Protein AF-A0A5D3BZ15-F1 (afdb_monomer)

Mean predicted aligned error: 17.59 Å

pLDDT: mean 76.55, std 18.18, range [32.59, 96.75]

Solvent-accessible surface area (backbone atoms only — not comparable to full-atom values): 10541 Å² total; per-residue (Å²): 142,89,78,65,61,67,63,53,51,53,52,51,51,52,50,51,50,51,51,73,71,39,92,81,52,90,68,77,79,80,77,72,95,71,92,81,89,76,94,68,96,69,86,85,71,69,71,44,78,48,75,56,96,93,43,80,44,80,36,51,74,88,50,56,64,61,55,48,51,53,53,51,55,53,54,52,54,52,52,53,54,49,50,54,52,52,51,52,52,49,54,51,53,51,51,54,52,53,51,51,52,50,55,50,51,53,53,54,51,54,51,52,51,52,50,64,62,45,52,59,54,55,50,52,49,53,51,50,53,52,50,52,52,52,50,54,52,49,52,51,50,52,52,52,50,52,52,51,53,51,52,52,51,52,53,54,49,51,55,51,52,55,54,54,69,72,52,73,79,81,75,78,76,82,129

Sequence (175 aa):
MYGKQPLTEALMKYQEIIAKTSPYNEGVEKTSFDGLMPEQGREERPLKMVVINEVAIQLLEDKSGDLLAIIFGETLKREEEQKDQEERERLDKEKVEKERANKESKKREEIKEKEREERPKQEKEMKKRRKGRKETRWRRRRKKGRRKKMRKRRKKKMRREERKSKCPRRHKKKL

Nearest PDB structures (foldseek):
  8rdj-assembly1_H  TM=2.308E-01  e=1.755E+00  Sinapis alba

Foldseek 3Di:
DPPLPPLVVVLVVVLVVCCVPDPPNPPPPDDDDDDDDDDDDDDCQDWDWDADSNDTHTDGPVCVVVSVVSVVVVVVVVVVVVVVVVVVVVVVVVVVVVVVVVVVVVVVVVVVVVCVVVVVVVVVVVVVVVVVVVVVVVVVVVVVVVVVVVVVVVVVVVVVVVVVVVDDPPPPPDD

Secondary structure (DSSP, 8-state):
---SHHHHHHHHHHHHHHHHH-TT-TT-S---S-----------PPEEEEEETTEEEEEEGGGHHHHHHHHHHHHHHHHHHHHHHHHHHHHHHHHHHHHHHHHHHHHHHHHHHHHHHHHHHHHHHHHHHHHHHHHHHHHHHHHHHHHHHHHHHHHHHHHHHHHHHTS--------

Structure (mmCIF, N/CA/C/O backbone):
data_AF-A0A5D3BZ15-F1
#
_entry.id   AF-A0A5D3BZ15-F1
#
loop_
_atom_site.group_PDB
_atom_site.id
_atom_site.type_symbol
_atom_site.label_atom_id
_atom_site.label_alt_id
_atom_site.label_comp_id
_atom_site.label_asym_id
_atom_site.label_entity_id
_atom_site.label_seq_id
_atom_site.pdbx_PDB_ins_code
_atom_site.Cartn_x
_atom_site.Cartn_y
_atom_site.Cartn_z
_atom_site.occupancy
_atom_site.B_iso_or_equiv
_atom_site.auth_seq_id
_atom_site.auth_comp_id
_atom_site.auth_asym_id
_atom_site.auth_atom_id
_atom_site.pdbx_PDB_model_num
ATOM 1 N N . MET A 1 1 ? -30.139 -8.959 29.517 1.00 39.44 1 MET A N 1
ATOM 2 C CA . MET A 1 1 ? -31.400 -8.566 30.184 1.00 39.44 1 MET A CA 1
ATOM 3 C C . MET A 1 1 ? -31.285 -8.809 31.695 1.00 39.44 1 MET A C 1
ATOM 5 O O . MET A 1 1 ? -31.892 -9.736 32.203 1.00 39.44 1 MET A O 1
ATOM 9 N N . TYR A 1 2 ? -30.500 -8.000 32.415 1.00 48.31 2 TYR A N 1
ATOM 10 C CA . TYR A 1 2 ? -30.244 -8.161 33.860 1.00 48.31 2 TYR A CA 1
ATOM 11 C C . TYR A 1 2 ? -30.615 -6.878 34.599 1.00 48.31 2 TYR A C 1
ATOM 13 O O . TYR A 1 2 ? -29.760 -6.063 34.913 1.00 48.31 2 TYR A O 1
ATOM 21 N N . GLY A 1 3 ? -31.912 -6.619 34.751 1.00 47.31 3 GLY A N 1
ATOM 22 C CA . GLY A 1 3 ? -32.346 -5.281 35.158 1.00 47.31 3 GLY A CA 1
ATOM 23 C C . GLY A 1 3 ? -33.603 -5.177 35.995 1.00 47.31 3 GLY A C 1
ATOM 24 O O . GLY A 1 3 ? -33.897 -4.084 36.462 1.00 47.31 3 GLY A O 1
ATOM 25 N N . LYS A 1 4 ? -34.357 -6.265 36.147 1.00 54.75 4 LYS A N 1
ATOM 26 C CA . LYS A 1 4 ? -35.573 -6.278 36.965 1.00 54.75 4 LYS A CA 1
ATOM 27 C C . LYS A 1 4 ? -35.357 -6.960 38.319 1.00 54.75 4 LYS A C 1
ATOM 29 O O . LYS A 1 4 ? -36.020 -6.577 39.270 1.00 54.75 4 LYS A O 1
ATOM 34 N N . GLN A 1 5 ? -34.412 -7.902 38.406 1.00 60.72 5 GLN A N 1
ATOM 35 C CA . GLN A 1 5 ? -34.164 -8.749 39.582 1.00 60.72 5 GLN A CA 1
ATOM 36 C C . GLN A 1 5 ? -33.586 -8.040 40.823 1.00 60.72 5 GLN A C 1
ATOM 38 O O . GLN A 1 5 ? -34.120 -8.284 41.897 1.00 60.72 5 GLN A O 1
ATOM 43 N N . PRO A 1 6 ? -32.574 -7.150 40.740 1.00 69.25 6 PRO A N 1
ATOM 44 C CA . PRO A 1 6 ? -31.975 -6.593 41.959 1.00 69.25 6 PRO A CA 1
ATOM 45 C C . PRO A 1 6 ? -32.959 -5.707 42.737 1.00 69.25 6 PRO A C 1
ATOM 47 O O . PRO A 1 6 ? -33.173 -5.944 43.923 1.00 69.25 6 PRO A O 1
ATOM 50 N N . LEU A 1 7 ? -33.680 -4.814 42.044 1.00 72.88 7 LEU A N 1
ATOM 51 C CA . LEU A 1 7 ? -34.687 -3.960 42.681 1.00 72.88 7 LEU A CA 1
ATOM 52 C C . LEU A 1 7 ? -35.847 -4.764 43.258 1.00 72.88 7 LEU A C 1
ATOM 54 O O . LEU A 1 7 ? -36.313 -4.470 44.352 1.00 72.88 7 LEU A O 1
ATOM 58 N N . THR A 1 8 ? -36.322 -5.788 42.546 1.00 74.94 8 THR A N 1
ATOM 59 C CA . THR A 1 8 ? -37.406 -6.635 43.069 1.00 74.94 8 THR A CA 1
ATOM 60 C C . THR A 1 8 ? -36.959 -7.440 44.287 1.00 74.94 8 THR A C 1
ATOM 62 O O . THR A 1 8 ? -37.721 -7.539 45.245 1.00 74.94 8 THR A O 1
ATOM 65 N N . GLU A 1 9 ? -35.723 -7.941 44.320 1.00 77.94 9 GLU A N 1
ATOM 66 C CA . GLU A 1 9 ? -35.155 -8.595 45.504 1.00 77.94 9 GLU A CA 1
ATOM 67 C C . GLU A 1 9 ? -34.964 -7.626 46.680 1.00 77.94 9 GLU A C 1
ATOM 69 O O . GLU A 1 9 ? -35.267 -7.980 47.821 1.00 77.94 9 GLU A O 1
ATOM 74 N N . ALA A 1 10 ? -34.490 -6.403 46.427 1.00 75.12 10 ALA A N 1
ATOM 75 C CA . ALA A 1 10 ? -34.330 -5.370 47.448 1.00 75.12 10 ALA A CA 1
ATOM 76 C C . ALA A 1 10 ? -35.681 -4.938 48.038 1.00 75.12 10 ALA A C 1
ATOM 78 O O . ALA A 1 10 ? -35.819 -4.840 49.259 1.00 75.12 10 ALA A O 1
ATOM 79 N N . LEU A 1 11 ? -36.695 -4.751 47.187 1.00 77.50 11 LEU A N 1
ATOM 80 C CA . LEU A 1 11 ? -38.058 -4.418 47.602 1.00 77.50 11 LEU A CA 1
ATOM 81 C C . LEU A 1 11 ? -38.707 -5.560 48.400 1.00 77.50 11 LEU A C 1
ATOM 83 O O . LEU A 1 11 ? -39.307 -5.298 49.442 1.00 77.50 11 LEU A O 1
ATOM 87 N N . MET A 1 12 ? -38.532 -6.821 47.985 1.00 76.19 12 MET A N 1
ATOM 88 C CA . MET A 1 12 ? -39.030 -7.978 48.743 1.00 76.19 12 MET A CA 1
ATOM 89 C C . MET A 1 12 ? -38.349 -8.120 50.111 1.00 76.19 12 MET A C 1
ATOM 91 O O . MET A 1 12 ? -39.032 -8.326 51.113 1.00 76.19 12 MET A O 1
ATOM 95 N N . LYS A 1 13 ? -37.024 -7.942 50.197 1.00 80.69 13 LYS A N 1
ATOM 96 C CA . LYS A 1 13 ? -36.298 -7.953 51.482 1.00 80.69 13 LYS A CA 1
ATOM 97 C C . LYS A 1 13 ? -36.748 -6.826 52.403 1.00 80.69 13 LYS A C 1
ATOM 99 O O . LYS A 1 13 ? -36.901 -7.038 53.603 1.00 80.69 13 LYS A O 1
ATOM 104 N N . TYR A 1 14 ? -36.975 -5.634 51.857 1.00 76.38 14 TYR A N 1
ATOM 105 C CA . TYR A 1 14 ? -37.483 -4.505 52.631 1.00 76.38 14 TYR A CA 1
ATOM 106 C C . TYR A 1 14 ? -38.874 -4.805 53.206 1.00 76.38 14 TYR A C 1
ATOM 108 O O . TYR A 1 14 ? -39.121 -4.565 54.389 1.00 76.38 14 TYR A O 1
ATOM 116 N N . GLN A 1 15 ? -39.748 -5.422 52.409 1.00 72.00 15 GLN A N 1
ATOM 117 C CA . GLN A 1 15 ? -41.061 -5.878 52.860 1.00 72.00 15 GLN A CA 1
ATOM 118 C C . GLN A 1 15 ? -40.957 -6.957 53.950 1.00 72.00 15 GLN A C 1
ATOM 120 O O . GLN A 1 15 ? -41.669 -6.881 54.947 1.00 72.00 15 GLN A O 1
ATOM 125 N N . GLU A 1 16 ? -40.031 -7.908 53.823 1.00 74.75 16 GLU A N 1
ATOM 126 C CA . GLU A 1 16 ? -39.777 -8.943 54.833 1.00 74.75 16 GLU A CA 1
ATOM 127 C C . GLU A 1 16 ? -39.258 -8.353 56.160 1.00 74.75 16 GLU A C 1
ATOM 129 O O . GLU A 1 16 ? -39.657 -8.783 57.243 1.00 74.75 16 GLU A O 1
ATOM 134 N N . ILE A 1 17 ? -38.406 -7.325 56.101 1.00 73.88 17 ILE A N 1
ATOM 135 C CA . ILE A 1 17 ? -37.895 -6.616 57.284 1.00 73.88 17 ILE A CA 1
ATOM 136 C C . ILE A 1 17 ? -39.013 -5.829 57.968 1.00 73.88 17 ILE A C 1
ATOM 138 O O . ILE A 1 17 ? -39.139 -5.888 59.193 1.00 73.88 17 ILE A O 1
ATOM 142 N N . ILE A 1 18 ? -39.850 -5.120 57.204 1.00 70.00 18 ILE A N 1
ATOM 143 C CA . ILE A 1 18 ? -41.040 -4.454 57.749 1.00 70.00 18 ILE A CA 1
ATOM 144 C C . ILE A 1 18 ? -41.973 -5.485 58.380 1.00 70.00 18 ILE A C 1
ATOM 146 O O . ILE A 1 18 ? -42.475 -5.251 59.478 1.00 70.00 18 ILE A O 1
ATOM 150 N N . ALA A 1 19 ? -42.163 -6.636 57.733 1.00 67.56 19 ALA A N 1
ATOM 151 C CA . ALA A 1 19 ? -43.027 -7.683 58.248 1.00 67.56 19 ALA A CA 1
ATOM 152 C C . ALA A 1 19 ? -42.536 -8.218 59.602 1.00 67.56 19 ALA A C 1
ATOM 154 O O . ALA A 1 19 ? -43.345 -8.348 60.516 1.00 67.56 19 ALA A O 1
ATOM 155 N N . LYS A 1 20 ? -41.220 -8.431 59.750 1.00 68.94 20 LYS A N 1
ATOM 156 C CA . LYS A 1 20 ? -40.570 -8.927 60.980 1.00 68.94 20 LYS A CA 1
ATOM 157 C C . LYS A 1 20 ? -40.465 -7.897 62.106 1.00 68.94 20 LYS A C 1
ATOM 159 O O . LYS A 1 20 ? -40.400 -8.273 63.268 1.00 68.94 20 LYS A O 1
ATOM 164 N N . THR A 1 21 ? -40.394 -6.609 61.774 1.00 61.69 21 THR A N 1
ATOM 165 C CA . THR A 1 21 ? -40.249 -5.519 62.760 1.00 61.69 21 THR A CA 1
ATOM 166 C C . THR A 1 21 ? -41.577 -4.873 63.147 1.00 61.69 21 THR A C 1
ATOM 168 O O . THR A 1 21 ? -41.611 -4.041 64.052 1.00 61.69 21 THR A O 1
ATOM 171 N N . SER A 1 22 ? -42.674 -5.246 62.482 1.00 55.03 22 SER A N 1
ATOM 172 C CA . SER A 1 22 ? -44.014 -4.769 62.807 1.00 55.03 22 SER A CA 1
ATOM 173 C C . SER A 1 22 ? -44.635 -5.614 63.928 1.00 55.03 22 SER A C 1
ATOM 175 O O . SER A 1 22 ? -44.877 -6.803 63.717 1.00 55.03 22 SER A O 1
ATOM 177 N N . PRO A 1 23 ? -44.998 -5.020 65.080 1.00 51.91 23 PRO A N 1
ATOM 178 C CA . PRO A 1 23 ? -45.727 -5.720 66.143 1.00 51.91 23 PRO A CA 1
ATOM 179 C C . PRO A 1 23 ? -47.168 -6.106 65.749 1.00 51.91 23 PRO A C 1
ATOM 181 O O . PRO A 1 23 ? -47.878 -6.721 66.535 1.00 51.91 23 PRO A O 1
ATOM 184 N N . TYR A 1 24 ? -47.620 -5.758 64.538 1.00 51.66 24 TYR A N 1
ATOM 185 C CA . TYR A 1 24 ? -48.971 -6.041 64.044 1.00 51.66 24 TYR A CA 1
ATOM 186 C C . TYR A 1 24 ? -49.084 -7.331 63.213 1.00 51.66 24 TYR A C 1
ATOM 188 O O . TYR A 1 24 ? -50.199 -7.716 62.868 1.00 51.66 24 TYR A O 1
ATOM 196 N N . ASN A 1 25 ? -47.969 -8.005 62.897 1.00 47.06 25 ASN A N 1
ATOM 197 C CA . ASN A 1 25 ? -47.950 -9.160 61.985 1.00 47.06 25 ASN A CA 1
ATOM 198 C C . ASN A 1 25 ? -47.919 -10.536 62.660 1.00 47.06 25 ASN A C 1
ATOM 200 O O . ASN A 1 25 ? -47.862 -11.545 61.963 1.00 47.06 25 ASN A O 1
ATOM 204 N N . GLU A 1 26 ? -48.045 -10.620 63.984 1.00 41.09 26 GLU A N 1
ATOM 205 C CA . GLU A 1 26 ? -48.150 -11.900 64.707 1.00 41.09 26 GLU A CA 1
ATOM 206 C C . GLU A 1 26 ? -49.512 -12.615 64.504 1.00 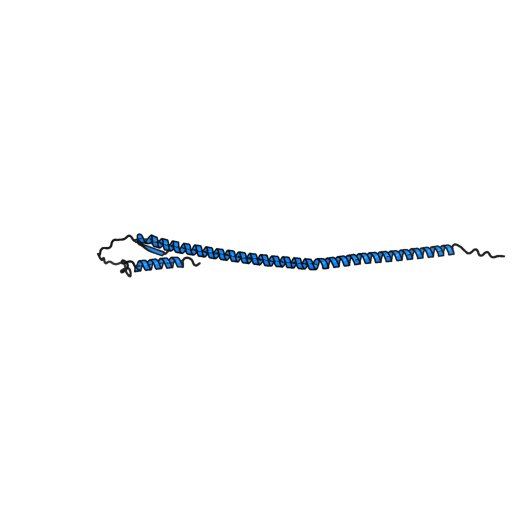41.09 26 GLU A C 1
ATOM 208 O O . GLU A 1 26 ? -49.913 -13.459 65.297 1.00 41.09 26 GLU A O 1
ATOM 213 N N . GLY A 1 27 ? -50.253 -12.286 63.438 1.00 41.00 27 GLY A N 1
ATOM 214 C CA . GLY A 1 27 ? -51.5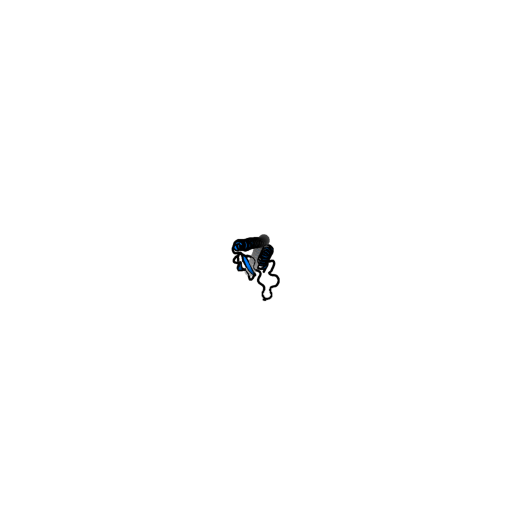79 -12.847 63.161 1.00 41.00 27 GLY A CA 1
ATOM 215 C C . GLY A 1 27 ? -52.001 -12.883 61.690 1.00 41.00 27 GLY A C 1
ATOM 216 O O . GLY A 1 27 ? -53.178 -13.096 61.423 1.00 41.00 27 GLY A O 1
ATOM 217 N N . VAL A 1 28 ? -51.090 -12.680 60.728 1.00 43.66 28 VAL A N 1
ATOM 218 C CA . VAL A 1 28 ? -51.419 -12.740 59.282 1.00 43.66 28 VAL A CA 1
ATOM 219 C C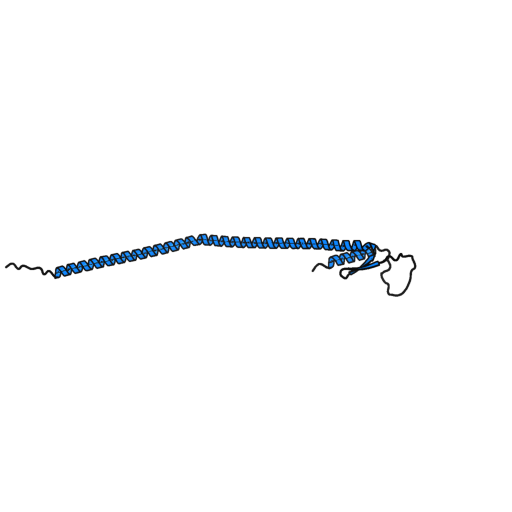 . VAL A 1 28 ? -50.806 -13.977 58.615 1.00 43.66 28 VAL A C 1
ATOM 221 O O . VAL A 1 28 ? -50.452 -13.976 57.443 1.00 43.66 28 VAL A O 1
ATOM 224 N N . GLU A 1 29 ? -50.712 -15.083 59.349 1.00 42.97 29 GLU A N 1
ATOM 225 C CA . GLU A 1 29 ? -50.701 -16.407 58.733 1.00 42.97 29 GLU A CA 1
ATOM 226 C C . GLU A 1 29 ? -52.020 -17.099 59.077 1.00 42.97 29 GLU A C 1
ATOM 228 O O . GLU A 1 29 ? -52.216 -17.576 60.190 1.00 42.97 29 GLU A O 1
ATOM 233 N N . LYS A 1 30 ? -52.899 -17.177 58.067 1.00 45.94 30 LYS A N 1
ATOM 234 C CA . LYS A 1 30 ? -54.216 -17.843 58.043 1.00 45.94 30 LYS A CA 1
ATOM 235 C C . LYS A 1 30 ? -55.375 -17.036 58.632 1.00 45.94 30 LYS A C 1
ATOM 237 O O . LYS A 1 30 ? -55.823 -17.278 59.744 1.00 45.94 30 LYS A O 1
ATOM 242 N N . THR A 1 31 ? -55.999 -16.218 57.793 1.00 38.16 31 THR A N 1
ATOM 243 C CA . THR A 1 31 ? -57.438 -15.964 57.923 1.00 38.16 31 THR A CA 1
ATOM 244 C C . THR A 1 31 ? -58.126 -16.283 56.601 1.00 38.16 31 THR A C 1
ATOM 246 O O . THR A 1 31 ? -58.267 -15.467 55.695 1.00 38.16 31 THR A O 1
ATOM 249 N N . SER A 1 32 ? -58.552 -17.544 56.486 1.00 37.97 32 SER A N 1
ATOM 250 C CA . SER A 1 32 ? -59.827 -17.856 55.850 1.00 37.97 32 SER A CA 1
ATOM 251 C C . SER A 1 32 ? -60.897 -16.979 56.492 1.00 37.97 32 SER A C 1
ATOM 253 O O . SER A 1 32 ? -60.944 -16.836 57.711 1.00 37.97 32 SER A O 1
ATOM 255 N N . PHE A 1 33 ? -61.702 -16.375 55.636 1.00 41.69 33 PHE A N 1
ATOM 256 C CA . PHE A 1 33 ? -62.835 -15.522 55.936 1.00 41.69 33 PHE A CA 1
ATOM 257 C C . PHE A 1 33 ? -63.843 -16.252 56.843 1.00 41.69 33 PHE A C 1
ATOM 259 O O . PHE A 1 33 ? -64.721 -16.928 56.326 1.00 41.69 33 PHE A O 1
ATOM 266 N N . ASP A 1 34 ? -63.702 -16.170 58.168 1.00 32.59 34 ASP A N 1
ATOM 267 C CA . ASP A 1 34 ? -64.836 -16.230 59.095 1.00 32.59 34 ASP A CA 1
ATOM 268 C C . ASP A 1 34 ? -64.447 -15.742 60.499 1.00 32.59 34 ASP A C 1
ATOM 270 O O . ASP A 1 34 ? -63.295 -15.849 60.918 1.00 32.59 34 ASP A O 1
ATOM 274 N N . GLY A 1 35 ? -65.409 -15.125 61.177 1.00 42.41 35 GLY A N 1
ATOM 275 C CA . GLY A 1 35 ? -65.202 -14.146 62.240 1.00 42.41 35 GLY A CA 1
ATOM 276 C C . GLY A 1 35 ? -64.490 -14.604 63.517 1.00 42.41 35 GLY A C 1
ATOM 277 O O . GLY A 1 35 ? -64.638 -15.730 63.978 1.00 42.41 35 GLY A O 1
ATOM 278 N N . LEU A 1 36 ? -63.794 -13.645 64.138 1.00 35.19 36 LEU A N 1
ATOM 279 C CA . LEU A 1 36 ? -63.688 -13.451 65.590 1.00 35.19 36 LEU A CA 1
ATOM 280 C C . LEU A 1 36 ? -62.934 -12.138 65.852 1.00 35.19 36 LEU A C 1
ATOM 282 O O . LEU A 1 36 ? -61.766 -11.988 65.505 1.00 35.19 36 LEU A O 1
ATOM 286 N N . MET A 1 37 ? -63.635 -11.171 66.441 1.00 42.50 37 MET A N 1
ATOM 287 C CA . MET A 1 37 ? -63.056 -9.940 66.986 1.00 42.50 37 MET A CA 1
ATOM 288 C C . MET A 1 37 ? -62.174 -10.251 68.200 1.00 42.50 37 MET A C 1
ATOM 290 O O . MET A 1 37 ? -62.624 -10.980 69.087 1.00 42.50 37 MET A O 1
ATOM 294 N N . PRO A 1 38 ? -61.011 -9.592 68.333 1.00 39.25 38 PRO A N 1
ATOM 295 C CA . PRO A 1 38 ? -60.494 -9.233 69.640 1.00 39.25 38 PRO A CA 1
ATOM 296 C C . PRO A 1 38 ? -60.419 -7.705 69.769 1.00 39.25 38 PRO A C 1
ATOM 298 O O . PRO A 1 38 ? -59.637 -7.035 69.094 1.00 39.25 38 PRO A O 1
ATOM 301 N N . GLU A 1 39 ? -61.230 -7.160 70.676 1.00 46.31 39 GLU A N 1
ATOM 302 C CA . GLU A 1 39 ? -60.976 -5.863 71.304 1.00 46.31 39 GLU A CA 1
ATOM 303 C C . GLU A 1 39 ? -59.625 -5.913 72.030 1.00 46.31 39 GLU A C 1
ATOM 305 O O . GLU A 1 39 ? -59.462 -6.666 72.988 1.00 46.31 39 GLU A O 1
ATOM 310 N N . GLN A 1 40 ? -58.670 -5.090 71.600 1.00 35.69 40 GLN A N 1
ATOM 311 C CA . GLN A 1 40 ? -57.614 -4.511 72.437 1.00 35.69 40 GLN A CA 1
ATOM 312 C C . GLN A 1 40 ? -56.974 -3.368 71.645 1.00 35.69 40 GLN A C 1
ATOM 314 O O . GLN A 1 40 ? -56.617 -3.545 70.483 1.00 35.69 40 GLN A O 1
ATOM 319 N N . GLY A 1 41 ? -56.912 -2.184 72.260 1.00 42.00 41 GLY A N 1
ATOM 320 C CA . GLY A 1 41 ? -56.698 -0.894 71.601 1.00 42.00 41 GLY A CA 1
ATOM 321 C C . GLY A 1 41 ? -55.561 -0.877 70.579 1.00 42.00 41 GLY A C 1
ATOM 322 O O . GLY A 1 41 ? -54.400 -1.105 70.911 1.00 42.00 41 GLY A O 1
ATOM 323 N N . ARG A 1 42 ? -55.906 -0.576 69.328 1.00 41.09 42 ARG A N 1
ATOM 324 C CA . ARG A 1 42 ? -54.962 -0.369 68.231 1.00 41.09 42 ARG A CA 1
ATOM 325 C C . ARG A 1 42 ? -55.296 0.976 67.611 1.00 41.09 42 ARG A C 1
ATOM 327 O O . ARG A 1 42 ? -56.382 1.150 67.070 1.00 41.09 42 ARG A O 1
ATOM 334 N N . GLU A 1 43 ? -54.384 1.936 67.726 1.00 43.47 43 GLU A N 1
ATOM 335 C CA . GLU A 1 43 ? -54.388 3.093 66.834 1.00 43.47 43 GLU A CA 1
ATOM 336 C C . GLU A 1 43 ? -54.340 2.547 65.400 1.00 43.47 43 GLU A C 1
ATOM 338 O O . GLU A 1 43 ? -53.334 1.955 65.000 1.00 43.47 43 GLU A O 1
ATOM 343 N N . GLU A 1 44 ? -55.429 2.687 64.640 1.00 50.41 44 GLU A N 1
ATOM 344 C CA . GLU A 1 44 ? -55.456 2.390 63.207 1.00 50.41 44 GLU A CA 1
ATOM 345 C C . GLU A 1 44 ? -54.523 3.372 62.494 1.00 50.41 44 GLU A C 1
ATOM 347 O O . GLU A 1 44 ? -54.924 4.439 62.032 1.00 50.41 44 GLU A O 1
ATOM 352 N N . ARG A 1 45 ? -53.230 3.048 62.446 1.00 59.09 45 ARG A N 1
ATOM 353 C CA . ARG A 1 45 ? -52.284 3.806 61.632 1.00 59.09 45 ARG A CA 1
ATOM 354 C C . ARG A 1 45 ? -52.587 3.518 60.162 1.00 59.09 45 ARG A C 1
ATOM 356 O O . ARG A 1 45 ? -52.648 2.343 59.788 1.00 59.09 45 ARG A O 1
ATOM 363 N N . PRO A 1 46 ? -52.761 4.547 59.318 1.00 61.88 46 PRO A N 1
ATOM 364 C CA . PRO A 1 46 ? -53.089 4.344 57.917 1.00 61.88 46 PRO A CA 1
ATOM 365 C C . PRO A 1 46 ? -51.935 3.624 57.207 1.00 61.88 46 PRO A C 1
ATOM 367 O O . PRO A 1 46 ? -50.805 4.112 57.137 1.00 61.88 46 PRO A O 1
ATOM 370 N N . LEU A 1 47 ? -52.227 2.434 56.683 1.00 67.69 47 LEU A N 1
ATOM 371 C CA . LEU A 1 47 ? -51.336 1.701 55.790 1.00 67.69 47 LEU A CA 1
ATOM 372 C C . LEU A 1 47 ? -51.619 2.132 54.353 1.00 67.69 47 LEU A C 1
ATOM 374 O O . LEU A 1 47 ? -52.759 2.103 53.890 1.00 67.69 47 LEU A O 1
ATOM 378 N N . LYS A 1 48 ? -50.567 2.494 53.624 1.00 69.94 48 LYS A N 1
ATOM 379 C CA . LYS A 1 48 ? -50.632 2.852 52.212 1.00 69.94 48 LYS A CA 1
ATOM 380 C C . LYS A 1 48 ? -50.051 1.727 51.371 1.00 69.94 48 LYS A C 1
ATOM 382 O O . LYS A 1 48 ? -48.934 1.268 51.599 1.00 69.94 48 LYS A O 1
ATOM 387 N N . MET A 1 49 ? -50.812 1.294 50.373 1.00 71.56 49 MET A N 1
ATOM 388 C CA . MET A 1 49 ? -50.353 0.320 49.390 1.00 71.56 49 MET A CA 1
ATOM 389 C C . MET A 1 49 ? -49.715 1.055 48.211 1.00 71.56 49 MET A C 1
ATOM 391 O O . MET A 1 49 ? -50.331 1.945 47.625 1.00 71.56 49 MET A O 1
ATOM 395 N N . VAL A 1 50 ? -48.482 0.696 47.866 1.00 72.69 50 VAL A N 1
ATOM 396 C CA . VAL A 1 50 ? -47.735 1.265 46.740 1.00 72.69 50 VAL A CA 1
ATOM 397 C C . VAL A 1 50 ? -47.292 0.124 45.835 1.00 72.69 50 VAL A C 1
ATOM 399 O O . VAL A 1 50 ? -46.743 -0.866 46.309 1.00 72.69 50 VAL A O 1
ATOM 402 N N . VAL A 1 51 ? -47.534 0.252 44.530 1.00 71.12 51 VAL A N 1
ATOM 403 C CA . VAL A 1 51 ? -47.113 -0.743 43.537 1.00 71.12 51 VAL A CA 1
ATOM 404 C C . VAL A 1 51 ? -45.915 -0.201 42.766 1.00 71.12 51 VAL A C 1
ATOM 406 O O . VAL A 1 51 ? -46.021 0.833 42.110 1.00 71.12 51 VAL A O 1
ATOM 409 N N . ILE A 1 52 ? -44.777 -0.894 42.840 1.00 73.12 52 ILE A N 1
ATOM 410 C CA . ILE A 1 52 ? -43.535 -0.540 42.136 1.00 73.12 52 ILE A CA 1
ATOM 411 C C . ILE A 1 52 ? -43.050 -1.770 41.381 1.00 73.12 52 ILE A C 1
ATOM 413 O O . ILE A 1 52 ? -42.827 -2.815 41.984 1.00 73.12 52 ILE A O 1
ATOM 417 N N . ASN A 1 53 ? -42.875 -1.645 40.060 1.00 67.50 53 ASN A N 1
ATOM 418 C CA . ASN A 1 53 ? -42.429 -2.736 39.184 1.00 67.50 53 ASN A CA 1
ATOM 419 C C . ASN A 1 53 ? -43.179 -4.058 39.433 1.00 67.50 53 ASN A C 1
ATOM 421 O O . ASN A 1 53 ? -42.554 -5.098 39.610 1.00 67.50 53 ASN A O 1
ATOM 425 N N . GLU A 1 54 ? -44.515 -3.992 39.452 1.00 70.19 54 GLU A N 1
ATOM 426 C CA . GLU A 1 54 ? -45.424 -5.140 39.642 1.00 70.19 54 GLU A CA 1
ATOM 427 C C . GLU A 1 54 ? -45.416 -5.750 41.061 1.00 70.19 54 GLU A C 1
ATOM 429 O O . GLU A 1 54 ? -46.186 -6.668 41.332 1.00 70.19 54 GLU A O 1
ATOM 434 N N . VAL A 1 55 ? -44.630 -5.206 41.999 1.00 69.50 55 VAL A N 1
ATOM 435 C CA . VAL A 1 55 ? -44.634 -5.611 43.414 1.00 69.50 55 VAL A CA 1
ATOM 436 C C . VAL A 1 55 ? -45.520 -4.664 44.220 1.00 69.50 55 VAL A C 1
ATOM 438 O O . VAL A 1 55 ? -45.292 -3.453 44.232 1.00 69.50 55 VAL A O 1
ATOM 441 N N . ALA A 1 56 ? -46.529 -5.215 44.899 1.00 70.88 56 ALA A N 1
ATOM 442 C CA . ALA A 1 56 ? -47.399 -4.479 45.812 1.00 70.88 56 ALA A CA 1
ATOM 443 C C . ALA A 1 56 ? -46.815 -4.485 47.232 1.00 70.88 56 ALA A C 1
ATOM 445 O O . ALA A 1 56 ? -46.685 -5.535 47.864 1.00 70.88 56 ALA A O 1
ATOM 446 N N . ILE A 1 57 ? -46.484 -3.300 47.739 1.00 73.19 57 ILE A N 1
ATOM 447 C CA . ILE A 1 57 ? -45.841 -3.107 49.038 1.00 73.19 57 ILE A CA 1
ATOM 448 C C . ILE A 1 57 ? -46.796 -2.322 49.930 1.00 73.19 57 ILE A C 1
ATOM 450 O O . ILE A 1 57 ? -47.279 -1.254 49.553 1.00 73.19 57 ILE A O 1
ATOM 454 N N . GLN A 1 58 ? -47.076 -2.851 51.118 1.00 69.88 58 GLN A N 1
ATOM 455 C CA . GLN A 1 58 ? -47.817 -2.135 52.154 1.00 69.88 58 GLN A CA 1
ATOM 456 C C . GLN A 1 58 ? -46.834 -1.434 53.085 1.00 69.88 58 GLN A C 1
ATOM 458 O O . GLN A 1 58 ? -45.933 -2.065 53.637 1.00 69.88 58 GLN A O 1
ATOM 463 N N . LEU A 1 59 ? -47.005 -0.124 53.243 1.00 70.31 59 LEU A N 1
ATOM 464 C CA . LEU A 1 59 ? -46.119 0.728 54.024 1.00 70.31 59 LEU A CA 1
ATOM 465 C C . LEU A 1 59 ? -46.926 1.579 54.994 1.00 70.31 59 LEU A C 1
ATOM 467 O O . LEU A 1 59 ? -48.031 2.019 54.689 1.00 70.31 59 LEU A O 1
ATOM 471 N N . LEU A 1 60 ? -46.332 1.852 56.149 1.00 68.75 60 LEU A N 1
ATOM 472 C CA . LEU A 1 60 ? -46.766 2.951 57.003 1.00 68.75 60 LEU A CA 1
ATOM 473 C C . LEU A 1 60 ? -46.389 4.272 56.324 1.00 68.75 60 LEU A C 1
ATOM 475 O O . LEU A 1 60 ? -45.351 4.346 55.661 1.00 68.75 60 LEU A O 1
ATOM 479 N N . GLU A 1 61 ? -47.218 5.300 56.494 1.00 67.44 61 GLU A N 1
ATOM 480 C CA . GLU A 1 61 ? -47.035 6.613 55.857 1.00 67.44 61 GLU A CA 1
ATOM 481 C C . GLU A 1 61 ? -45.642 7.215 56.142 1.00 67.44 61 GLU A C 1
ATOM 483 O O . GLU A 1 61 ? -45.012 7.787 55.255 1.00 67.44 61 GLU A O 1
ATOM 488 N N . ASP A 1 62 ? -45.089 6.931 57.322 1.00 69.25 62 ASP A N 1
ATOM 489 C CA . ASP A 1 62 ? -43.769 7.387 57.773 1.00 69.25 62 ASP A CA 1
ATOM 490 C C . ASP A 1 62 ? -42.580 6.685 57.073 1.00 69.25 62 ASP A C 1
ATOM 492 O O . ASP A 1 62 ? -41.446 7.154 57.159 1.00 69.25 62 ASP A O 1
ATOM 496 N N . LYS A 1 63 ? -42.804 5.555 56.379 1.00 69.69 63 LYS A N 1
ATOM 497 C CA . LYS A 1 63 ? -41.749 4.714 55.767 1.00 69.69 63 LYS A CA 1
ATOM 498 C C . LYS A 1 63 ? -41.616 4.858 54.249 1.00 69.69 63 LYS A C 1
ATOM 500 O O . LYS A 1 63 ? -40.785 4.196 53.629 1.00 69.69 63 LYS A O 1
ATOM 505 N N . SER A 1 64 ? -42.389 5.741 53.614 1.00 69.88 64 SER A N 1
ATOM 506 C CA . SER A 1 64 ? -42.273 5.973 52.166 1.00 69.88 64 SER A CA 1
ATOM 507 C C . SER A 1 64 ? -40.939 6.613 51.756 1.00 69.88 64 SER A C 1
ATOM 509 O O . SER A 1 64 ? -40.486 6.408 50.630 1.00 69.88 64 SER A O 1
ATOM 511 N N . GLY A 1 65 ? -40.298 7.370 52.655 1.00 73.06 65 GLY A N 1
ATOM 512 C CA . GLY A 1 65 ? -38.989 7.989 52.410 1.00 73.06 65 GLY A CA 1
ATOM 513 C C . GLY A 1 65 ? -37.863 6.964 52.231 1.00 73.06 65 GLY A C 1
ATOM 514 O O . GLY A 1 65 ? -37.068 7.077 51.298 1.00 73.06 65 GLY A O 1
ATOM 515 N N . ASP A 1 66 ? -37.852 5.917 53.056 1.00 76.50 66 ASP A N 1
ATOM 516 C CA . ASP A 1 66 ? -36.875 4.822 52.980 1.00 76.50 66 ASP A CA 1
ATOM 517 C C . ASP A 1 66 ? -36.971 4.064 51.648 1.00 76.50 66 ASP A C 1
ATOM 519 O O . ASP A 1 66 ? -35.964 3.695 51.044 1.00 76.50 66 ASP A O 1
ATOM 523 N N . LEU A 1 67 ? -38.196 3.869 51.154 1.00 75.44 67 LEU A N 1
ATOM 524 C CA . LEU A 1 67 ? -38.455 3.198 49.884 1.00 75.44 67 LEU A CA 1
ATOM 525 C C . LEU A 1 67 ? -37.889 3.988 48.694 1.00 75.44 67 LEU A C 1
ATOM 527 O O . LEU A 1 67 ? -37.302 3.410 47.778 1.00 75.44 67 LEU A O 1
ATOM 531 N N . LEU A 1 68 ? -38.029 5.317 48.722 1.00 77.19 68 LEU A N 1
ATOM 532 C CA . LEU A 1 68 ? -37.443 6.192 47.709 1.00 77.19 68 LEU A CA 1
ATOM 533 C C . LEU A 1 68 ? -35.914 6.117 47.747 1.00 77.19 68 LEU A C 1
ATOM 535 O O . LEU A 1 68 ? -35.295 6.030 46.690 1.00 77.19 68 LEU A O 1
ATOM 539 N N . ALA A 1 69 ? -35.302 6.076 48.933 1.00 78.62 69 ALA A N 1
ATOM 540 C CA . ALA A 1 69 ? -33.851 5.949 49.069 1.00 78.62 69 ALA A CA 1
ATOM 541 C C . ALA A 1 69 ? -33.308 4.648 48.446 1.00 78.62 69 ALA A C 1
ATOM 543 O O . ALA A 1 69 ? -32.260 4.673 47.797 1.00 78.62 69 ALA A O 1
ATOM 544 N N . ILE A 1 70 ? -34.035 3.531 48.574 1.00 77.56 70 ILE A N 1
ATOM 545 C CA . ILE A 1 70 ? -33.679 2.247 47.944 1.00 77.56 70 ILE A CA 1
ATOM 546 C C . ILE A 1 70 ? -33.734 2.356 46.415 1.00 77.56 70 ILE A C 1
ATOM 548 O O . ILE A 1 70 ? -32.783 1.968 45.735 1.00 77.56 70 ILE A O 1
ATOM 552 N N . ILE A 1 71 ? -34.813 2.930 45.875 1.00 76.62 71 ILE A N 1
ATOM 553 C CA . ILE A 1 71 ? -34.982 3.108 44.426 1.00 76.62 71 ILE A CA 1
ATOM 554 C C . ILE A 1 71 ? -33.885 4.021 43.868 1.00 76.62 71 ILE A C 1
ATOM 556 O O . ILE A 1 71 ? -33.211 3.658 42.903 1.00 76.62 71 ILE A O 1
ATOM 560 N N . PHE A 1 72 ? -33.659 5.179 44.493 1.00 75.94 72 PHE A N 1
ATOM 561 C CA . PHE A 1 72 ? -32.626 6.118 44.059 1.00 75.94 72 PHE A CA 1
ATOM 562 C C . PHE A 1 72 ? -31.231 5.495 44.137 1.00 75.94 72 PHE A C 1
ATOM 564 O O . PHE A 1 72 ? -30.491 5.551 43.156 1.00 75.94 72 PHE A O 1
ATOM 571 N N . GLY A 1 73 ? -30.890 4.835 45.247 1.00 77.88 73 GLY A N 1
ATOM 572 C CA . GLY A 1 73 ? -29.587 4.199 45.432 1.00 77.88 73 GLY A CA 1
ATOM 573 C C . GLY A 1 73 ? -29.275 3.114 44.397 1.00 77.88 73 GLY A C 1
ATOM 574 O O . GLY A 1 73 ? -28.135 3.010 43.947 1.00 77.88 73 GLY A O 1
ATOM 575 N N . GLU A 1 74 ? -30.267 2.327 43.976 1.00 71.75 74 GLU A N 1
ATOM 576 C CA . GLU A 1 74 ? -30.071 1.345 42.905 1.00 71.75 74 GLU A CA 1
ATOM 577 C C . GLU A 1 74 ? -29.985 1.968 41.511 1.00 71.75 74 GLU A C 1
ATOM 579 O O . GLU A 1 74 ? -29.154 1.547 40.704 1.00 71.75 74 GLU A O 1
ATOM 584 N N . THR A 1 75 ? -30.816 2.972 41.212 1.00 72.31 75 THR A N 1
ATOM 585 C CA . THR A 1 75 ? -30.762 3.645 39.903 1.00 72.31 75 THR A CA 1
ATOM 586 C C . THR A 1 75 ? -29.415 4.324 39.660 1.00 72.31 75 THR A C 1
ATOM 588 O O . THR A 1 75 ? -28.891 4.244 38.551 1.00 72.31 75 THR A O 1
ATOM 591 N N . LEU A 1 76 ? -28.815 4.900 40.706 1.00 77.50 76 LEU A N 1
ATOM 592 C CA . LEU A 1 76 ? -27.537 5.609 40.629 1.00 77.50 76 LEU A CA 1
ATOM 593 C C . LEU A 1 76 ? -26.367 4.661 40.329 1.00 77.50 76 LEU A C 1
ATOM 595 O O . LEU A 1 76 ? -25.583 4.921 39.419 1.00 77.50 76 LEU A O 1
ATOM 599 N N . LYS A 1 77 ? -26.301 3.513 41.018 1.00 76.31 77 LYS A N 1
ATOM 600 C CA . LYS A 1 77 ? -25.277 2.478 40.767 1.00 76.31 77 LYS A CA 1
ATOM 601 C C . LYS A 1 77 ? -25.329 1.956 39.335 1.00 76.31 77 LYS A C 1
ATOM 603 O O . LYS A 1 77 ? -24.305 1.720 38.705 1.00 76.31 77 LYS A O 1
ATOM 608 N N . ARG A 1 78 ? -26.541 1.794 38.808 1.00 71.88 78 ARG A N 1
ATOM 609 C CA . ARG A 1 78 ? -26.754 1.274 37.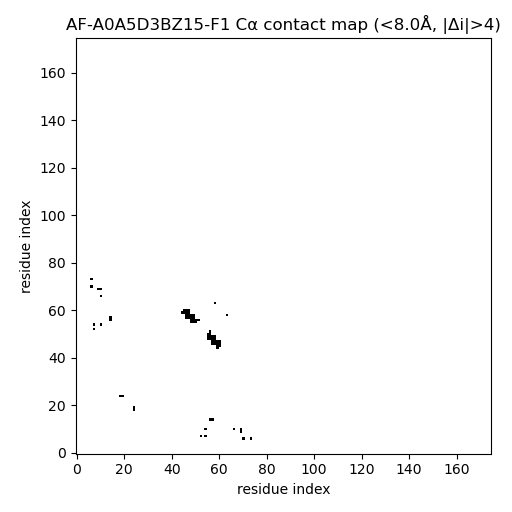460 1.00 71.88 78 ARG A CA 1
ATOM 610 C C . ARG A 1 78 ? -26.349 2.267 36.372 1.00 71.88 78 ARG A C 1
ATOM 612 O O . ARG A 1 78 ? -25.885 1.848 35.315 1.00 71.88 78 ARG A O 1
ATOM 619 N N . GLU A 1 79 ? -26.530 3.561 36.620 1.00 73.12 79 GLU A N 1
ATOM 620 C CA . GLU A 1 79 ? -26.075 4.614 35.711 1.00 73.12 79 GLU A CA 1
ATOM 621 C C . GLU A 1 79 ? -24.541 4.681 35.659 1.00 73.12 79 GLU A C 1
ATOM 623 O O . GLU A 1 79 ? -23.963 4.841 34.584 1.00 73.12 79 GLU A O 1
ATOM 628 N N . GLU A 1 80 ? -23.878 4.504 36.801 1.00 77.69 80 GLU A N 1
ATOM 629 C CA . GLU A 1 80 ? -22.416 4.471 36.901 1.00 77.69 80 GLU A CA 1
ATOM 630 C C . GLU A 1 80 ? -21.825 3.248 36.175 1.00 77.69 80 GLU A C 1
ATOM 632 O O . GLU A 1 80 ? -20.952 3.400 35.323 1.00 77.69 80 GLU A O 1
ATOM 637 N N . GLU A 1 81 ? -22.392 2.052 36.379 1.00 76.94 81 GLU A N 1
ATOM 638 C CA . GLU A 1 81 ? -21.985 0.837 35.652 1.00 76.94 81 GLU A CA 1
ATOM 639 C C . GLU A 1 81 ? -22.186 0.945 34.131 1.00 76.94 81 GLU A C 1
ATOM 641 O O . GLU A 1 81 ? -21.380 0.427 33.351 1.00 76.94 81 GLU A O 1
ATOM 646 N N . GLN A 1 82 ? -23.254 1.616 33.687 1.00 76.50 82 GLN A N 1
ATOM 647 C CA . GLN A 1 82 ? -23.484 1.863 32.262 1.00 76.50 82 GLN A CA 1
ATOM 648 C C . GLN A 1 82 ? -22.441 2.810 31.669 1.00 76.50 82 GLN A C 1
ATOM 650 O O . GLN A 1 82 ? -21.948 2.547 30.570 1.00 76.50 82 GLN A O 1
ATOM 655 N N . LYS A 1 83 ? -22.081 3.879 32.388 1.00 79.25 83 LYS A N 1
ATOM 656 C CA . LYS A 1 83 ? -21.034 4.816 31.955 1.00 79.25 83 LYS A CA 1
ATOM 657 C C . LYS A 1 83 ? -19.676 4.122 31.856 1.00 79.25 83 LYS A C 1
ATOM 659 O O . LYS A 1 83 ? -19.002 4.274 30.840 1.00 79.25 83 LYS A O 1
ATOM 664 N N . ASP A 1 84 ? -19.334 3.285 32.832 1.00 78.50 84 ASP A N 1
ATOM 665 C CA . ASP A 1 84 ? -18.096 2.498 32.825 1.00 78.50 84 ASP A CA 1
ATOM 666 C C . ASP A 1 84 ? -18.032 1.510 31.650 1.00 78.50 84 ASP A C 1
ATOM 668 O O . ASP A 1 84 ? -16.983 1.338 31.021 1.00 78.50 84 ASP A O 1
ATOM 672 N N . GLN A 1 85 ? -19.146 0.845 31.324 1.00 78.75 85 GLN A N 1
ATOM 673 C CA . GLN A 1 85 ? -19.216 -0.024 30.145 1.00 78.75 85 GLN A CA 1
ATOM 674 C C . GLN A 1 85 ? -19.049 0.763 28.846 1.00 78.75 85 GLN A C 1
ATOM 676 O O . GLN A 1 85 ? -18.304 0.333 27.961 1.00 78.75 85 GLN A O 1
ATOM 681 N N . GLU A 1 86 ? -19.704 1.916 28.731 1.00 82.12 86 GLU A N 1
ATOM 682 C CA . GLU A 1 86 ? -19.607 2.756 27.541 1.00 82.12 86 GLU A CA 1
ATOM 683 C C . GLU A 1 86 ? -18.184 3.302 27.346 1.00 82.12 86 GLU A C 1
ATOM 685 O O . GLU A 1 86 ? -17.670 3.318 26.223 1.00 82.12 86 GLU A O 1
ATOM 690 N N . GLU A 1 87 ? -17.504 3.694 28.425 1.00 83.62 87 GLU A N 1
ATOM 691 C CA . GLU A 1 87 ? -16.117 4.157 28.373 1.00 83.62 87 GLU A CA 1
ATOM 692 C C . GLU A 1 87 ? -15.160 3.038 27.938 1.00 83.62 87 GLU A C 1
ATOM 694 O O . GLU A 1 87 ? -14.313 3.247 27.062 1.00 83.62 87 GLU A O 1
ATOM 699 N N . ARG A 1 88 ? -15.343 1.816 28.454 1.00 83.44 88 ARG A N 1
ATOM 700 C CA . ARG A 1 88 ? -14.570 0.640 28.017 1.00 83.44 88 ARG A CA 1
ATOM 701 C C . ARG A 1 88 ? -14.777 0.336 26.537 1.00 83.44 88 ARG A C 1
ATOM 703 O O . ARG A 1 88 ? -13.799 0.120 25.822 1.00 83.44 88 ARG A O 1
ATOM 710 N N . GLU A 1 89 ? -16.016 0.383 26.047 1.00 84.75 89 GLU A N 1
ATOM 711 C CA . GLU A 1 89 ? -16.290 0.192 24.620 1.00 84.75 89 GLU A CA 1
ATOM 712 C C . GLU A 1 89 ? -15.633 1.263 23.745 1.00 84.75 89 GLU A C 1
ATOM 714 O O . GLU A 1 89 ? -15.138 0.955 22.657 1.00 84.75 89 GLU A O 1
ATOM 719 N N . ARG A 1 90 ? -15.637 2.526 24.185 1.00 88.19 90 ARG A N 1
ATOM 720 C CA . ARG A 1 90 ? -14.978 3.621 23.459 1.00 88.19 90 ARG A CA 1
ATOM 721 C C . ARG A 1 90 ? -13.470 3.397 23.382 1.00 88.19 90 ARG A C 1
ATOM 723 O O . ARG A 1 90 ? -12.905 3.511 22.294 1.00 88.19 90 ARG A O 1
ATOM 730 N N . LEU A 1 91 ? -12.841 3.009 24.490 1.00 86.00 91 LEU A N 1
ATOM 731 C CA . LEU A 1 91 ? -11.409 2.701 24.539 1.00 86.00 91 LEU A CA 1
ATOM 732 C C . LEU A 1 91 ? -11.040 1.513 23.641 1.00 86.00 91 LEU A C 1
ATOM 734 O O . LEU A 1 91 ? -10.011 1.547 22.961 1.00 86.00 91 LEU A O 1
ATOM 738 N N . ASP A 1 92 ? -11.871 0.474 23.594 1.00 85.12 92 ASP A N 1
ATOM 739 C CA . ASP A 1 92 ? -11.625 -0.680 22.730 1.00 85.12 92 ASP A CA 1
ATOM 740 C C . ASP A 1 92 ? -11.809 -0.338 21.246 1.00 85.12 92 ASP A C 1
ATOM 742 O O . ASP A 1 92 ? -10.970 -0.718 20.422 1.00 85.12 92 ASP A O 1
ATOM 746 N N . LYS A 1 93 ? -12.830 0.455 20.891 1.00 89.12 93 LYS A N 1
ATOM 747 C CA . LYS A 1 93 ? -12.999 0.984 19.524 1.00 89.12 93 LYS A CA 1
ATOM 748 C C . LYS A 1 93 ? -11.782 1.812 19.103 1.00 89.12 93 LYS A C 1
ATOM 750 O O . LYS A 1 93 ? -11.243 1.593 18.017 1.00 89.12 93 LYS A O 1
ATOM 755 N N . GLU A 1 94 ? -11.285 2.683 19.979 1.00 89.38 94 GLU A N 1
ATOM 756 C CA . GLU A 1 94 ? -10.107 3.512 19.712 1.00 89.38 94 GLU A CA 1
ATOM 757 C C . GLU A 1 94 ? -8.832 2.671 19.514 1.00 89.38 94 GLU A C 1
ATOM 759 O O . GLU A 1 94 ? -8.047 2.921 18.594 1.00 89.38 94 GLU A O 1
ATOM 764 N N . LYS A 1 95 ? -8.620 1.632 20.335 1.00 90.50 95 LYS A N 1
ATOM 765 C CA . LYS A 1 95 ? -7.487 0.704 20.171 1.00 90.50 95 LYS A CA 1
ATOM 766 C C . LYS A 1 95 ? -7.540 -0.017 18.827 1.00 90.50 95 LYS A C 1
ATOM 768 O O . LYS A 1 95 ? -6.518 -0.104 18.144 1.00 90.50 95 LYS A O 1
ATOM 773 N N . VAL A 1 96 ? -8.719 -0.493 18.428 1.00 90.50 96 VAL A N 1
ATOM 774 C CA . VAL A 1 96 ? -8.917 -1.169 17.139 1.00 90.50 96 VAL A CA 1
ATOM 775 C C . VAL A 1 96 ? -8.643 -0.217 15.972 1.00 90.50 96 VAL A C 1
ATOM 777 O O . VAL A 1 96 ? -7.984 -0.607 15.005 1.00 90.50 96 VAL A O 1
ATOM 780 N N . GLU A 1 97 ? -9.091 1.036 16.047 1.00 89.69 97 GLU A N 1
ATOM 781 C CA . GLU A 1 97 ? -8.798 2.045 15.022 1.00 89.69 97 GLU A CA 1
ATOM 782 C C . GLU A 1 97 ? -7.304 2.364 14.928 1.00 89.69 97 GLU A C 1
ATOM 784 O O . GLU A 1 97 ? -6.741 2.350 13.829 1.00 89.69 97 GLU A O 1
ATOM 789 N N . LYS A 1 98 ? -6.629 2.559 16.067 1.00 90.12 98 LYS A N 1
ATOM 790 C CA . LYS A 1 98 ? -5.172 2.764 16.122 1.00 90.12 98 LYS A CA 1
ATOM 791 C C . LYS A 1 98 ? -4.407 1.588 15.515 1.00 90.12 98 LYS A C 1
ATOM 793 O O . LYS A 1 98 ? -3.451 1.791 14.764 1.00 90.12 98 LYS A O 1
ATOM 798 N N . GLU A 1 99 ? -4.833 0.356 15.786 1.00 89.25 99 GLU A N 1
ATOM 799 C CA . GLU A 1 99 ? -4.203 -0.837 15.220 1.00 89.25 99 GLU A CA 1
ATOM 800 C C . GLU A 1 99 ? -4.405 -0.927 13.698 1.00 89.25 99 GLU A C 1
ATOM 802 O O . GLU A 1 99 ? -3.463 -1.236 12.960 1.00 89.25 99 GLU A O 1
ATOM 807 N N . ARG A 1 100 ? -5.609 -0.608 13.204 1.00 89.69 100 ARG A N 1
ATOM 808 C CA . ARG A 1 100 ? -5.906 -0.552 11.762 1.00 89.69 100 ARG A CA 1
ATOM 809 C C . ARG A 1 100 ? -5.070 0.511 11.058 1.00 89.69 100 ARG A C 1
ATOM 811 O O . ARG A 1 100 ? -4.451 0.200 10.040 1.00 89.69 100 ARG A O 1
ATOM 818 N N . ALA A 1 101 ? -4.988 1.714 11.624 1.00 91.06 101 ALA A N 1
ATOM 819 C CA . ALA A 1 101 ? -4.178 2.803 11.085 1.00 91.06 101 ALA A CA 1
ATOM 820 C C . ALA A 1 101 ? -2.689 2.420 11.005 1.00 91.06 101 ALA A C 1
ATOM 822 O O . ALA A 1 101 ? -2.035 2.667 9.993 1.00 91.06 101 ALA A O 1
ATOM 823 N N . ASN A 1 102 ? -2.166 1.741 12.031 1.00 92.38 102 ASN A N 1
ATOM 824 C CA . ASN A 1 102 ? -0.781 1.263 12.058 1.00 92.38 102 ASN A CA 1
ATOM 825 C C . ASN A 1 102 ? -0.525 0.140 11.031 1.00 92.38 102 ASN A C 1
ATOM 827 O O . ASN A 1 102 ? 0.493 0.113 10.341 1.00 92.38 102 ASN A O 1
ATOM 831 N N . LYS A 1 103 ? -1.471 -0.791 10.864 1.00 90.94 103 LYS A N 1
ATOM 832 C CA . LYS A 1 103 ? -1.385 -1.816 9.809 1.00 90.94 103 LYS A CA 1
ATOM 833 C C . LYS A 1 103 ? -1.401 -1.190 8.414 1.00 90.94 103 LYS A C 1
ATOM 835 O O . LYS A 1 103 ? -0.680 -1.652 7.529 1.00 90.94 103 LYS A O 1
ATOM 840 N N . GLU A 1 104 ? -2.206 -0.154 8.201 1.00 91.31 104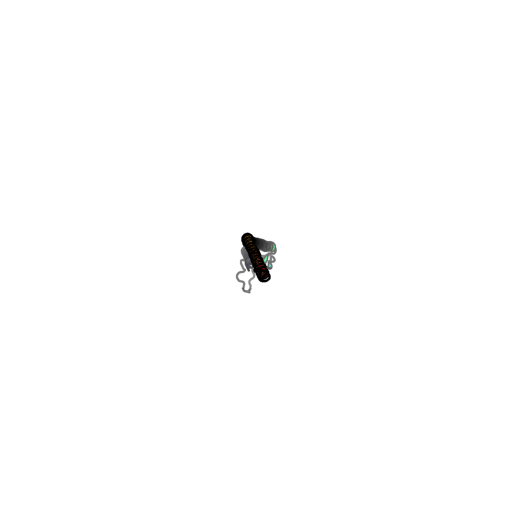 GLU A N 1
ATOM 841 C CA . GLU A 1 104 ? -2.275 0.541 6.918 1.00 91.31 104 GLU A CA 1
ATOM 842 C C . GLU A 1 104 ? -1.003 1.346 6.624 1.00 91.31 104 GLU A C 1
ATOM 844 O O . GLU A 1 104 ? -0.479 1.270 5.509 1.00 91.31 104 GLU A O 1
ATOM 849 N N . SER A 1 105 ? -0.462 2.067 7.610 1.00 90.94 105 SER A N 1
ATOM 850 C CA . SER A 1 105 ? 0.779 2.827 7.441 1.00 90.94 105 SER A CA 1
ATOM 851 C C . SER A 1 105 ? 1.956 1.914 7.092 1.00 90.94 105 SER A C 1
ATOM 853 O O . SER A 1 105 ? 2.655 2.190 6.116 1.00 90.94 105 SER A O 1
ATOM 855 N N . LYS A 1 106 ? 2.102 0.772 7.778 1.00 93.38 106 LYS A N 1
ATOM 856 C CA . LYS A 1 106 ? 3.128 -0.239 7.465 1.00 93.38 106 LYS A CA 1
ATOM 857 C C . LYS A 1 106 ? 3.025 -0.756 6.031 1.00 93.38 106 LYS A C 1
ATOM 859 O O . LYS A 1 106 ? 4.025 -0.796 5.323 1.00 93.38 106 LYS A O 1
ATOM 864 N N . LYS A 1 107 ? 1.815 -1.085 5.562 1.00 94.75 107 LYS A N 1
ATOM 865 C CA . LYS A 1 107 ? 1.598 -1.513 4.165 1.00 94.75 107 LYS A CA 1
ATOM 866 C C . LYS A 1 107 ? 2.000 -0.426 3.169 1.00 94.75 107 LYS A C 1
ATOM 868 O O . LYS A 1 107 ? 2.614 -0.720 2.146 1.00 94.75 107 LYS A O 1
ATOM 873 N N . ARG A 1 108 ? 1.660 0.835 3.454 1.00 90.62 108 ARG A N 1
ATOM 874 C CA . ARG A 1 108 ? 2.033 1.974 2.600 1.00 90.62 108 ARG A CA 1
ATOM 875 C C . ARG A 1 108 ? 3.548 2.180 2.560 1.00 90.62 108 ARG A C 1
ATOM 877 O O . ARG A 1 108 ? 4.073 2.499 1.496 1.00 90.62 108 ARG A O 1
ATOM 884 N N . GLU A 1 109 ? 4.243 2.014 3.681 1.00 92.94 109 GLU A N 1
ATOM 885 C CA . GLU A 1 109 ? 5.708 2.082 3.720 1.00 92.94 109 GLU A CA 1
ATOM 886 C C . GLU A 1 109 ? 6.356 0.942 2.936 1.00 92.94 109 GLU A C 1
ATOM 888 O O . GLU A 1 109 ? 7.213 1.210 2.096 1.00 92.94 109 GLU A O 1
ATOM 893 N N . GLU A 1 110 ? 5.877 -0.290 3.103 1.00 94.06 110 GLU A N 1
ATOM 894 C CA . GLU A 1 110 ? 6.384 -1.451 2.366 1.00 94.06 110 GLU A CA 1
ATOM 895 C C . GLU A 1 110 ? 6.228 -1.274 0.843 1.00 94.06 110 GLU A C 1
ATOM 897 O O . GLU A 1 110 ? 7.141 -1.567 0.069 1.00 94.06 110 GLU A O 1
ATOM 902 N N . ILE A 1 111 ? 5.090 -0.732 0.390 1.00 93.62 111 ILE A N 1
ATOM 903 C CA . ILE A 1 111 ? 4.869 -0.411 -1.030 1.00 93.62 111 ILE A CA 1
ATOM 904 C C . ILE A 1 111 ? 5.866 0.649 -1.512 1.00 93.62 111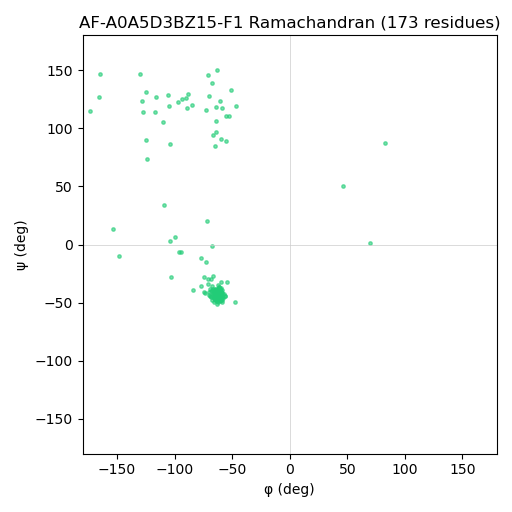 ILE A C 1
ATOM 906 O O . ILE A 1 111 ? 6.468 0.487 -2.575 1.00 93.62 111 ILE A O 1
ATOM 910 N N . LYS A 1 112 ? 6.072 1.723 -0.738 1.00 93.75 112 LYS A N 1
ATOM 911 C CA . LYS A 1 112 ? 7.035 2.780 -1.087 1.00 93.75 112 LYS A CA 1
ATOM 912 C C . LYS A 1 112 ? 8.460 2.243 -1.168 1.00 93.75 112 LYS A C 1
ATOM 914 O O . LYS A 1 112 ? 9.225 2.688 -2.022 1.00 93.75 112 LYS A O 1
ATOM 919 N N . GLU A 1 113 ? 8.830 1.318 -0.291 1.00 93.31 113 GLU A N 1
ATOM 920 C CA . GLU A 1 113 ? 10.153 0.701 -0.289 1.00 93.31 113 GLU A CA 1
ATOM 921 C C . GLU A 1 113 ? 10.364 -0.174 -1.529 1.00 93.31 113 GLU A C 1
ATOM 923 O O . GLU A 1 113 ? 11.339 0.028 -2.259 1.00 93.31 113 GLU A O 1
ATOM 928 N N . LYS A 1 114 ? 9.396 -1.041 -1.855 1.00 94.56 114 LYS A N 1
ATOM 929 C CA . LYS A 1 114 ? 9.411 -1.835 -3.096 1.00 94.56 114 LYS A CA 1
ATOM 930 C C . LYS A 1 114 ? 9.518 -0.943 -4.333 1.00 94.56 114 LYS A C 1
ATOM 932 O O . LYS A 1 114 ? 10.337 -1.196 -5.215 1.00 94.56 114 LYS A O 1
ATOM 937 N N . GLU A 1 115 ? 8.758 0.150 -4.379 1.00 92.88 115 GLU A N 1
ATOM 938 C CA . GLU A 1 115 ? 8.800 1.095 -5.496 1.00 92.88 115 GLU A CA 1
ATOM 939 C C . GLU A 1 115 ? 10.169 1.792 -5.618 1.00 92.88 115 GLU A C 1
ATOM 941 O O . GLU A 1 115 ? 10.700 1.944 -6.725 1.00 92.88 115 GLU A O 1
ATOM 946 N N . ARG A 1 116 ? 10.777 2.188 -4.490 1.00 93.81 116 ARG A N 1
ATOM 947 C CA . ARG A 1 116 ? 12.134 2.762 -4.453 1.00 93.81 116 ARG A CA 1
ATOM 948 C C . ARG A 1 116 ? 13.187 1.781 -4.953 1.00 93.81 116 ARG A C 1
ATOM 950 O O . ARG A 1 116 ? 14.138 2.212 -5.604 1.00 93.81 116 ARG A O 1
ATOM 957 N N . GLU A 1 117 ? 13.022 0.491 -4.686 1.00 92.50 117 GLU A N 1
ATOM 958 C CA . GLU A 1 117 ? 13.951 -0.540 -5.145 1.00 92.50 117 GLU A CA 1
ATOM 959 C C . GLU A 1 117 ? 13.767 -0.885 -6.635 1.00 92.50 117 GLU A C 1
ATOM 961 O O . GLU A 1 117 ? 14.739 -1.141 -7.356 1.00 92.50 117 GLU A O 1
ATOM 966 N N . GLU A 1 118 ? 12.529 -0.867 -7.133 1.00 94.94 118 GLU A N 1
ATOM 967 C CA . GLU A 1 118 ? 12.203 -1.299 -8.493 1.00 94.94 118 GLU A CA 1
ATOM 968 C C . GLU A 1 118 ? 12.422 -0.204 -9.551 1.00 94.94 118 GLU A C 1
ATOM 970 O O . GLU A 1 118 ? 12.983 -0.471 -10.622 1.00 94.94 118 GLU A O 1
ATOM 975 N N . ARG A 1 119 ? 12.084 1.057 -9.239 1.00 93.38 119 ARG A N 1
ATOM 976 C CA . ARG A 1 119 ? 12.303 2.220 -10.123 1.00 93.38 119 ARG A CA 1
ATOM 977 C C . ARG A 1 119 ? 13.716 2.293 -10.729 1.00 93.38 119 ARG A C 1
ATOM 979 O O . ARG A 1 119 ? 13.824 2.432 -11.953 1.00 93.38 119 ARG A O 1
ATOM 986 N N . PRO A 1 120 ? 14.820 2.171 -9.964 1.00 94.69 120 PRO A N 1
ATOM 987 C CA . PRO A 1 120 ? 16.164 2.242 -10.535 1.00 94.69 120 PRO A CA 1
ATOM 988 C C . PRO A 1 120 ? 16.493 1.039 -11.427 1.00 94.69 120 PRO A C 1
ATOM 990 O O . PRO A 1 120 ? 17.270 1.183 -12.378 1.00 94.69 120 PRO A O 1
ATOM 993 N N . LYS A 1 121 ? 15.917 -0.144 -11.162 1.00 94.81 121 LYS A N 1
ATOM 994 C CA . LYS A 1 121 ? 16.090 -1.336 -12.011 1.00 94.81 121 LYS A CA 1
ATOM 995 C C . LYS A 1 121 ? 15.445 -1.094 -13.380 1.00 94.81 121 LYS A C 1
ATOM 997 O O . LYS A 1 121 ? 16.131 -1.215 -14.401 1.00 94.81 121 LYS A O 1
ATOM 1002 N N . GLN A 1 122 ? 14.194 -0.632 -13.394 1.00 93.25 122 GLN A N 1
ATOM 1003 C CA . GLN A 1 122 ? 13.468 -0.285 -14.620 1.00 93.25 122 GLN A CA 1
ATOM 1004 C C . GLN A 1 122 ? 14.163 0.848 -15.399 1.00 93.25 122 GLN A C 1
ATOM 1006 O O . GLN A 1 122 ? 14.344 0.770 -16.620 1.00 93.25 122 GLN A O 1
ATOM 1011 N N . GLU A 1 123 ? 14.647 1.885 -14.709 1.00 95.19 123 GLU A N 1
ATOM 1012 C CA . GLU A 1 123 ? 15.355 2.994 -15.353 1.00 95.19 123 GLU A CA 1
ATOM 1013 C C . GLU A 1 123 ? 16.675 2.537 -16.006 1.00 95.19 123 GLU A C 1
ATOM 1015 O O . GLU A 1 123 ? 16.982 2.900 -17.153 1.00 95.19 123 GLU A O 1
ATOM 1020 N N . LYS A 1 124 ? 17.463 1.704 -15.310 1.00 96.38 124 LYS A N 1
ATOM 1021 C CA . LYS A 1 124 ? 18.701 1.118 -15.853 1.00 96.38 124 LYS A CA 1
ATOM 1022 C C . LYS A 1 124 ? 18.412 0.266 -17.087 1.00 96.38 124 LYS A C 1
ATOM 1024 O O . LYS A 1 124 ? 19.157 0.357 -18.070 1.00 96.38 124 LYS A O 1
ATOM 1029 N N . GLU A 1 125 ? 17.340 -0.519 -17.076 1.00 95.88 125 GLU A N 1
ATOM 1030 C CA . GLU A 1 125 ? 16.929 -1.326 -18.223 1.00 95.88 125 GLU A CA 1
ATOM 1031 C C . GLU A 1 125 ? 16.555 -0.449 -19.428 1.00 95.88 125 GLU A C 1
ATOM 1033 O O . GLU A 1 125 ? 17.092 -0.622 -20.529 1.00 95.88 125 GLU A O 1
ATOM 1038 N N . MET A 1 126 ? 15.731 0.579 -19.217 1.00 95.38 126 MET A N 1
ATOM 1039 C CA . MET A 1 126 ? 15.358 1.545 -20.253 1.00 95.38 126 MET A CA 1
ATOM 1040 C C . MET A 1 126 ? 16.583 2.259 -20.842 1.00 95.38 126 MET A C 1
ATOM 1042 O O . MET A 1 126 ? 16.708 2.398 -22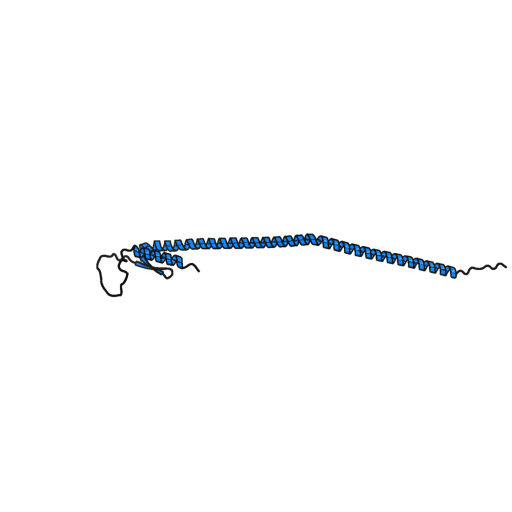.068 1.00 95.38 126 MET A O 1
ATOM 1046 N N . LYS A 1 127 ? 17.549 2.651 -19.999 1.00 95.94 127 LYS A N 1
ATOM 1047 C CA . LYS A 1 127 ? 18.834 3.220 -20.444 1.00 95.94 127 LYS A CA 1
ATOM 1048 C C . LYS A 1 127 ? 19.627 2.226 -21.300 1.00 95.94 127 LYS A C 1
ATOM 1050 O O . LYS A 1 127 ? 20.118 2.618 -22.365 1.00 95.94 127 LYS A O 1
ATOM 1055 N N . LYS A 1 128 ? 19.723 0.950 -20.903 1.00 95.62 128 LYS A N 1
ATOM 1056 C CA . LYS A 1 128 ? 20.381 -0.109 -21.698 1.00 95.62 128 LYS A CA 1
ATOM 1057 C C . LYS A 1 128 ? 19.700 -0.292 -23.060 1.00 95.62 128 LYS A C 1
ATOM 1059 O O . LYS A 1 128 ? 20.381 -0.253 -24.088 1.00 95.62 128 LYS A O 1
ATOM 1064 N N . ARG A 1 129 ? 18.364 -0.369 -23.104 1.00 95.00 129 ARG A N 1
ATOM 1065 C CA . ARG A 1 129 ? 17.590 -0.481 -24.358 1.00 95.00 129 ARG A CA 1
ATOM 1066 C C . ARG A 1 129 ? 17.825 0.719 -25.281 1.00 95.00 129 ARG A C 1
ATOM 1068 O O . ARG A 1 129 ? 18.057 0.542 -26.481 1.00 95.00 129 ARG A O 1
ATOM 1075 N N . ARG A 1 130 ? 17.847 1.950 -24.747 1.00 95.25 130 ARG A N 1
ATOM 1076 C CA . ARG A 1 130 ? 18.168 3.164 -25.529 1.00 95.25 130 ARG A CA 1
ATOM 1077 C C . ARG A 1 130 ? 19.589 3.121 -26.097 1.00 95.25 130 ARG A C 1
ATOM 1079 O O . ARG A 1 130 ? 19.768 3.456 -27.271 1.00 95.25 130 ARG A O 1
ATOM 1086 N N . LYS A 1 131 ? 20.586 2.691 -25.313 1.00 95.88 131 LYS A N 1
ATOM 1087 C CA . LYS A 1 131 ? 21.975 2.526 -25.783 1.00 95.88 131 LYS A CA 1
ATOM 1088 C C . LYS A 1 131 ? 22.060 1.501 -26.921 1.00 95.88 131 LYS A C 1
ATOM 1090 O O . LYS A 1 131 ? 22.576 1.839 -27.986 1.00 95.88 131 LYS A O 1
ATOM 1095 N N . GLY A 1 132 ? 21.443 0.327 -26.767 1.00 96.62 132 GLY A N 1
ATOM 1096 C CA . GLY A 1 132 ? 21.402 -0.703 -27.814 1.00 96.62 132 GLY A CA 1
ATOM 1097 C C . GLY A 1 132 ? 20.732 -0.231 -29.115 1.00 96.62 132 GLY A C 1
ATOM 1098 O O . GLY A 1 132 ? 21.233 -0.479 -30.217 1.00 96.62 132 GLY A O 1
ATOM 1099 N N . ARG A 1 133 ? 19.640 0.544 -29.021 1.00 94.75 133 ARG A N 1
ATOM 1100 C CA . ARG A 1 133 ? 18.992 1.176 -30.192 1.00 94.75 133 ARG A CA 1
ATOM 1101 C C . ARG A 1 133 ? 19.904 2.193 -30.892 1.00 94.75 133 ARG A C 1
ATOM 1103 O O . ARG A 1 133 ? 19.963 2.234 -32.123 1.00 94.75 133 ARG A O 1
ATOM 1110 N N . LYS A 1 134 ? 20.633 3.020 -30.133 1.00 95.69 134 LYS A N 1
ATOM 1111 C CA . LYS A 1 134 ? 21.603 3.975 -30.701 1.00 95.69 134 LYS A CA 1
ATOM 1112 C C . LYS A 1 134 ? 22.743 3.245 -31.412 1.00 95.69 134 LYS A C 1
ATOM 1114 O O . LYS A 1 134 ? 23.085 3.603 -32.542 1.00 95.69 134 LYS A O 1
ATOM 1119 N N . GLU A 1 135 ? 23.276 2.193 -30.801 1.00 95.88 135 GLU A N 1
ATOM 1120 C CA . GLU A 1 135 ? 24.367 1.407 -31.371 1.00 95.88 135 GLU A CA 1
ATOM 1121 C C . GLU A 1 135 ? 23.947 0.697 -32.667 1.00 95.88 135 GLU A C 1
ATOM 1123 O O . GLU A 1 135 ? 24.619 0.810 -33.695 1.00 95.88 135 GLU A O 1
ATOM 1128 N N . THR A 1 136 ? 22.791 0.030 -32.674 1.00 95.62 136 THR A N 1
ATOM 1129 C CA . THR A 1 136 ? 22.247 -0.614 -33.883 1.00 95.62 136 THR A CA 1
ATOM 1130 C C . THR A 1 136 ? 22.005 0.396 -35.007 1.00 95.62 136 THR A C 1
ATOM 1132 O O . THR A 1 136 ? 22.363 0.133 -36.163 1.00 95.62 136 THR A O 1
ATOM 1135 N N . ARG A 1 137 ? 21.483 1.591 -34.694 1.00 96.19 137 ARG A N 1
ATOM 1136 C CA . ARG A 1 137 ? 21.338 2.693 -35.662 1.00 96.19 137 ARG A CA 1
ATOM 1137 C C . ARG A 1 137 ? 22.691 3.127 -36.233 1.00 96.19 137 ARG A C 1
ATOM 1139 O O . ARG A 1 137 ? 22.810 3.294 -37.452 1.00 96.19 137 ARG A O 1
ATOM 1146 N N . TRP A 1 138 ? 23.714 3.268 -35.391 1.00 96.25 138 TRP A N 1
ATOM 1147 C CA . TRP A 1 138 ? 25.070 3.618 -35.819 1.00 96.25 138 TRP A CA 1
ATOM 1148 C C . TRP A 1 138 ? 25.694 2.532 -36.706 1.00 96.25 138 TRP A C 1
ATOM 1150 O O . TRP A 1 138 ? 26.163 2.834 -37.808 1.00 96.25 138 TRP A O 1
ATOM 1160 N N . ARG A 1 139 ? 25.597 1.252 -36.316 1.00 95.62 139 ARG A N 1
ATOM 1161 C CA . ARG A 1 139 ? 26.058 0.106 -37.123 1.00 95.62 139 ARG A CA 1
ATOM 1162 C C . ARG A 1 139 ? 25.397 0.097 -38.507 1.00 95.62 139 ARG A C 1
ATOM 1164 O O . ARG A 1 139 ? 26.087 -0.063 -39.518 1.00 95.62 139 ARG A O 1
ATOM 1171 N N . ARG A 1 140 ? 24.080 0.341 -38.586 1.00 96.50 140 ARG A N 1
ATOM 1172 C CA . ARG A 1 140 ? 23.343 0.462 -39.862 1.00 96.50 140 ARG A CA 1
ATOM 1173 C C . ARG A 1 140 ? 23.867 1.620 -40.718 1.00 96.50 140 ARG A C 1
ATOM 1175 O O . ARG A 1 140 ? 24.109 1.424 -41.911 1.00 96.50 140 ARG A O 1
ATOM 1182 N N . ARG A 1 141 ? 24.093 2.805 -40.133 1.00 96.25 141 ARG A N 1
ATOM 1183 C CA . ARG A 1 141 ? 24.677 3.966 -40.838 1.00 96.25 141 ARG A CA 1
ATOM 1184 C C . ARG A 1 141 ? 26.077 3.656 -41.375 1.00 96.25 141 ARG A C 1
ATOM 1186 O O . ARG A 1 141 ? 26.332 3.890 -42.557 1.00 96.25 141 ARG A O 1
ATOM 1193 N N . ARG A 1 142 ? 26.945 3.043 -40.564 1.00 95.94 142 ARG A N 1
ATOM 1194 C CA . ARG A 1 142 ? 28.307 2.644 -40.962 1.00 95.94 142 ARG A CA 1
ATOM 1195 C C . ARG A 1 142 ? 28.290 1.634 -42.113 1.00 95.94 142 ARG A C 1
ATOM 1197 O O . ARG A 1 142 ? 29.000 1.826 -43.101 1.00 95.94 142 ARG A O 1
ATOM 1204 N N . LYS A 1 143 ? 27.429 0.607 -42.048 1.00 96.12 143 LYS A N 1
ATOM 1205 C CA . LYS A 1 143 ? 27.234 -0.369 -43.142 1.00 96.12 143 LYS A CA 1
ATOM 1206 C C . LYS A 1 143 ? 26.749 0.310 -44.430 1.00 96.12 143 LYS A C 1
ATOM 1208 O O . LYS A 1 143 ? 27.325 0.072 -45.492 1.00 96.12 143 LYS A O 1
ATOM 1213 N N . LYS A 1 144 ? 25.749 1.200 -44.351 1.00 96.50 144 LYS A N 1
ATOM 1214 C CA . LYS A 1 144 ? 25.268 1.986 -45.507 1.00 96.50 144 LYS A CA 1
ATOM 1215 C C . LYS A 1 144 ? 26.385 2.851 -46.107 1.00 96.50 144 LYS A C 1
ATOM 1217 O O . LYS A 1 144 ? 26.544 2.868 -47.327 1.00 96.50 144 LYS A O 1
ATOM 1222 N N . GLY A 1 145 ? 27.189 3.512 -45.272 1.00 96.75 145 GLY A N 1
ATOM 1223 C CA . GLY A 1 145 ? 28.349 4.301 -45.701 1.00 96.75 145 GLY A CA 1
ATOM 1224 C C . GLY A 1 145 ? 29.394 3.464 -46.446 1.00 96.75 145 GLY A C 1
ATOM 1225 O O . GLY A 1 145 ? 29.799 3.825 -47.552 1.00 96.75 145 GLY A O 1
ATOM 1226 N N . ARG A 1 146 ? 29.760 2.293 -45.902 1.00 96.19 146 ARG A N 1
ATOM 1227 C CA . ARG A 1 146 ? 30.674 1.340 -46.561 1.00 96.19 146 ARG A CA 1
ATOM 1228 C C . ARG A 1 146 ? 30.136 0.879 -47.920 1.00 96.19 146 ARG A C 1
ATOM 1230 O O . ARG A 1 146 ? 30.858 0.961 -48.911 1.00 96.19 146 ARG A O 1
ATOM 1237 N N . ARG A 1 147 ? 28.856 0.486 -48.000 1.00 96.12 147 ARG A N 1
ATOM 1238 C CA . ARG A 1 147 ? 28.199 0.097 -49.266 1.00 96.12 147 ARG A CA 1
ATOM 1239 C C . ARG A 1 147 ? 28.220 1.231 -50.297 1.00 96.12 147 ARG A C 1
ATOM 1241 O O . ARG A 1 147 ? 28.591 1.002 -51.447 1.00 96.12 147 ARG A O 1
ATOM 1248 N N . LYS A 1 148 ? 27.904 2.467 -49.887 1.00 96.44 148 LYS A N 1
ATOM 1249 C CA . LYS A 1 148 ? 27.993 3.658 -50.754 1.00 96.44 148 LYS A CA 1
ATOM 1250 C C . LYS A 1 148 ? 29.421 3.877 -51.275 1.00 96.44 148 LYS A C 1
ATOM 1252 O O . LYS A 1 148 ? 29.592 4.105 -52.472 1.00 96.44 148 LYS A O 1
ATOM 1257 N N . LYS A 1 149 ? 30.444 3.763 -50.416 1.00 96.44 149 LYS A N 1
ATOM 1258 C CA . LYS A 1 149 ? 31.863 3.907 -50.803 1.00 96.44 149 LYS A CA 1
ATOM 1259 C C . LYS A 1 149 ? 32.284 2.841 -51.821 1.00 96.44 149 LYS A C 1
ATOM 1261 O O . LYS A 1 149 ? 32.889 3.182 -52.836 1.00 96.44 149 LYS A O 1
ATOM 1266 N N . MET A 1 150 ? 31.901 1.581 -51.604 1.00 95.94 150 MET A N 1
ATOM 1267 C CA . MET A 1 150 ? 32.167 0.482 -52.543 1.00 95.94 150 MET A CA 1
ATOM 1268 C C . MET A 1 150 ? 31.482 0.698 -53.897 1.00 95.94 150 MET A C 1
ATOM 1270 O O . MET A 1 150 ? 32.129 0.567 -54.934 1.00 95.94 150 MET A O 1
ATOM 1274 N N . ARG A 1 151 ? 30.209 1.121 -53.908 1.00 96.19 151 ARG A N 1
ATOM 1275 C CA . ARG A 1 151 ? 29.478 1.445 -55.147 1.00 96.19 151 ARG A CA 1
ATOM 1276 C C . ARG A 1 151 ? 30.154 2.578 -55.926 1.00 96.19 151 ARG A C 1
ATOM 1278 O O . ARG A 1 151 ? 30.307 2.464 -57.139 1.00 96.19 151 ARG A O 1
ATOM 1285 N N . LYS A 1 152 ? 30.607 3.641 -55.244 1.00 96.44 152 LYS A N 1
ATOM 1286 C CA . LYS A 1 152 ? 31.368 4.742 -55.870 1.00 96.44 152 LYS A CA 1
ATOM 1287 C C . LYS A 1 152 ? 32.686 4.247 -56.483 1.00 96.44 152 LYS A C 1
ATOM 1289 O O . LYS A 1 152 ? 32.985 4.601 -57.619 1.00 96.44 152 LYS A O 1
ATOM 1294 N N . ARG A 1 153 ? 33.444 3.404 -55.766 1.00 95.75 153 ARG A N 1
ATOM 1295 C CA . ARG A 1 153 ? 34.694 2.801 -56.271 1.00 95.75 153 ARG A CA 1
ATOM 1296 C C . ARG A 1 153 ? 34.457 1.947 -57.520 1.00 95.75 153 ARG A C 1
ATOM 1298 O O . ARG A 1 153 ? 35.147 2.156 -58.511 1.00 95.75 153 ARG A O 1
ATOM 1305 N N . ARG A 1 154 ? 33.449 1.064 -57.503 1.00 95.19 154 ARG A N 1
ATOM 1306 C CA . ARG A 1 154 ? 33.064 0.240 -58.666 1.00 95.19 154 ARG A CA 1
ATOM 1307 C C . ARG A 1 154 ? 32.690 1.103 -59.874 1.00 95.19 154 ARG A C 1
ATOM 1309 O O . ARG A 1 154 ? 33.270 0.924 -60.936 1.00 95.19 154 ARG A O 1
ATOM 1316 N N . LYS A 1 155 ? 31.824 2.111 -59.695 1.00 95.44 155 LYS A N 1
ATOM 1317 C CA . LYS A 1 155 ? 31.464 3.060 -60.768 1.00 95.44 155 LYS A CA 1
ATOM 1318 C C . LYS A 1 155 ? 32.685 3.789 -61.347 1.00 95.44 155 LYS A C 1
ATOM 1320 O O . LYS A 1 155 ? 32.788 3.933 -62.558 1.00 95.44 155 LYS A O 1
ATOM 1325 N N . LYS A 1 156 ? 33.620 4.239 -60.498 1.00 95.56 156 LYS A N 1
ATOM 1326 C CA . LYS A 1 156 ? 34.860 4.900 -60.947 1.00 95.56 156 LYS A CA 1
ATOM 1327 C C . LYS A 1 156 ? 35.766 3.946 -61.733 1.00 95.56 156 LYS A C 1
ATOM 1329 O O . LYS A 1 156 ? 36.377 4.387 -62.698 1.00 95.56 156 LYS A O 1
ATOM 1334 N N . LYS A 1 157 ? 35.849 2.670 -61.333 1.00 94.31 157 LYS A N 1
ATOM 1335 C CA . LYS A 1 157 ? 36.600 1.634 -62.059 1.00 94.31 157 LYS A CA 1
ATOM 1336 C C . LYS A 1 157 ? 36.004 1.396 -63.451 1.00 94.31 157 LYS A C 1
ATOM 1338 O O . LYS A 1 157 ? 36.735 1.569 -64.418 1.00 94.31 157 LYS A O 1
ATOM 1343 N N . MET A 1 158 ? 34.689 1.173 -63.552 1.00 93.00 158 MET A N 1
ATOM 1344 C CA . MET A 1 158 ? 34.029 0.971 -64.853 1.00 93.00 158 MET A CA 1
ATOM 1345 C C . MET A 1 158 ? 34.225 2.166 -65.794 1.00 93.00 158 MET A C 1
ATOM 1347 O O . MET A 1 158 ? 34.627 1.984 -66.932 1.00 93.00 158 MET A O 1
ATOM 1351 N N . ARG A 1 159 ? 34.070 3.408 -65.304 1.00 91.88 159 ARG A N 1
ATOM 1352 C CA . ARG A 1 159 ? 34.336 4.617 -66.113 1.00 91.88 159 ARG A CA 1
ATOM 1353 C C . ARG A 1 159 ? 35.781 4.711 -66.617 1.00 91.88 159 ARG A C 1
ATOM 1355 O O . ARG A 1 159 ? 36.025 5.300 -67.662 1.00 91.88 159 ARG A O 1
ATOM 1362 N N . ARG A 1 160 ? 36.761 4.209 -65.855 1.00 89.94 160 ARG A N 1
ATOM 1363 C CA . ARG A 1 160 ? 38.172 4.185 -66.282 1.00 89.94 160 ARG A CA 1
ATOM 1364 C C . ARG A 1 160 ? 38.406 3.129 -67.356 1.00 89.94 160 ARG A C 1
ATOM 1366 O O . ARG A 1 160 ? 39.137 3.407 -68.295 1.00 89.94 160 ARG A O 1
ATOM 1373 N N . GLU A 1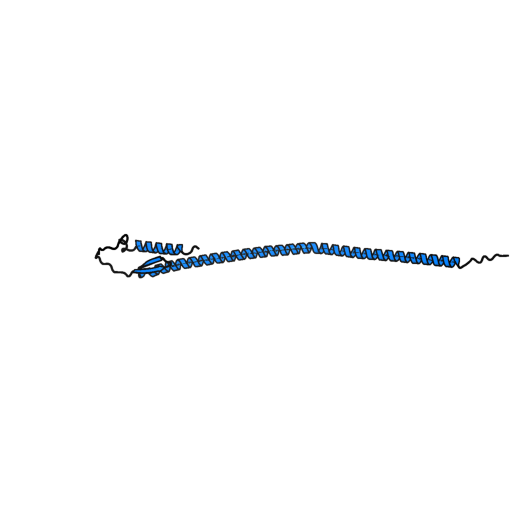 161 ? 37.808 1.953 -67.207 1.00 88.94 161 GLU A N 1
ATOM 1374 C CA . GLU A 1 161 ? 37.879 0.873 -68.199 1.00 88.94 161 GLU A CA 1
ATOM 1375 C C . GLU A 1 161 ? 37.201 1.286 -69.510 1.00 88.94 161 GLU A C 1
ATOM 1377 O O . GLU A 1 161 ? 37.814 1.175 -70.564 1.00 88.94 161 GLU A O 1
ATOM 1382 N N . GLU A 1 162 ? 36.021 1.902 -69.435 1.00 88.69 162 GLU A N 1
ATOM 1383 C CA . GLU A 1 162 ? 35.297 2.446 -70.592 1.00 88.69 162 GLU A CA 1
ATOM 1384 C C . GLU A 1 162 ? 36.089 3.545 -71.327 1.00 88.69 162 GLU A C 1
ATOM 1386 O O . GLU A 1 162 ? 36.095 3.618 -72.551 1.00 88.69 162 GLU A O 1
ATOM 1391 N N . ARG A 1 163 ? 36.808 4.408 -70.594 1.00 86.00 163 ARG A N 1
ATOM 1392 C CA . ARG A 1 163 ? 37.708 5.399 -71.212 1.00 86.00 163 ARG A CA 1
ATOM 1393 C C . ARG A 1 163 ? 38.910 4.751 -71.898 1.00 86.00 163 ARG A C 1
ATOM 1395 O O . ARG A 1 163 ? 39.360 5.260 -72.917 1.00 86.00 163 ARG A O 1
ATOM 1402 N N . LYS A 1 164 ? 39.442 3.658 -71.342 1.00 81.94 164 LYS A N 1
ATOM 1403 C CA . LYS A 1 164 ? 40.558 2.916 -71.946 1.00 81.94 164 LYS A CA 1
ATOM 1404 C C . LYS A 1 164 ? 40.133 2.200 -73.227 1.00 81.94 164 LYS A C 1
ATOM 1406 O O . LYS A 1 164 ? 40.910 2.201 -74.170 1.00 81.94 164 LYS A O 1
ATOM 1411 N N . SER A 1 165 ? 38.926 1.633 -73.281 1.00 75.81 165 SER A N 1
ATOM 1412 C CA . SER A 1 165 ? 38.416 0.977 -74.494 1.00 75.81 165 SER A CA 1
ATOM 1413 C C . SER A 1 165 ? 38.068 1.967 -75.610 1.00 75.81 165 SER A C 1
ATOM 1415 O O . SER A 1 165 ? 38.217 1.633 -76.779 1.00 75.81 165 SER A O 1
ATOM 1417 N N . LYS A 1 166 ? 37.666 3.201 -75.269 1.00 76.81 166 LYS A N 1
ATOM 1418 C CA . LYS A 1 166 ? 37.365 4.274 -76.237 1.00 76.81 166 LYS A CA 1
ATOM 1419 C C . LYS A 1 166 ? 38.597 4.964 -76.846 1.00 76.81 166 LYS A C 1
ATOM 1421 O O . LYS A 1 166 ? 38.438 5.694 -77.817 1.00 76.81 166 LYS A O 1
ATOM 1426 N N . CYS A 1 167 ? 39.804 4.745 -76.317 1.00 61.22 167 CYS A N 1
ATOM 1427 C CA . CYS A 1 167 ? 41.058 5.209 -76.924 1.00 61.22 167 CYS A CA 1
ATOM 1428 C C . CYS A 1 167 ? 41.775 4.024 -77.591 1.00 61.22 167 CYS A C 1
ATOM 1430 O O . CYS A 1 167 ? 42.633 3.406 -76.948 1.00 61.22 167 CYS A O 1
ATOM 1432 N N . PRO A 1 168 ? 41.471 3.683 -78.858 1.00 61.56 168 PRO A N 1
ATOM 1433 C CA . PRO A 1 168 ? 42.294 2.730 -79.582 1.00 61.56 168 PRO A CA 1
ATOM 1434 C C . PRO A 1 168 ? 43.705 3.313 -79.667 1.00 61.56 168 PRO A C 1
ATOM 1436 O O . PRO A 1 168 ? 43.906 4.444 -80.120 1.00 61.56 168 PRO A O 1
ATOM 1439 N N . ARG A 1 169 ? 44.696 2.563 -79.173 1.00 61.16 169 ARG A N 1
ATOM 1440 C CA . ARG A 1 169 ? 46.107 2.897 -79.370 1.00 61.16 169 ARG A CA 1
ATOM 1441 C C . ARG A 1 169 ? 46.314 3.081 -80.872 1.00 61.16 169 ARG A C 1
ATOM 1443 O O . ARG A 1 169 ? 46.251 2.109 -81.618 1.00 61.16 169 ARG A O 1
ATOM 1450 N N . ARG A 1 170 ? 46.554 4.321 -81.316 1.00 55.72 170 ARG A N 1
ATOM 1451 C CA . ARG A 1 170 ? 47.121 4.604 -82.639 1.00 55.72 170 ARG A CA 1
ATOM 1452 C C . ARG A 1 170 ? 48.483 3.914 -82.678 1.00 55.72 170 ARG A C 1
ATOM 1454 O O . ARG A 1 170 ? 49.487 4.484 -82.259 1.00 55.72 170 ARG A O 1
ATOM 1461 N N . HIS A 1 171 ? 48.512 2.668 -83.136 1.00 56.34 171 HIS A N 1
ATOM 1462 C CA . HIS A 1 171 ? 49.738 2.033 -83.579 1.00 56.34 171 HIS A CA 1
ATOM 1463 C C . HIS A 1 171 ? 50.166 2.785 -84.839 1.00 56.34 171 HIS A C 1
ATOM 1465 O O . HIS A 1 171 ? 49.667 2.526 -85.930 1.00 56.34 171 HIS A O 1
ATOM 1471 N N . LYS A 1 172 ? 51.041 3.787 -84.678 1.00 55.94 172 LYS A N 1
ATOM 1472 C CA . LYS A 1 172 ? 51.798 4.340 -85.801 1.00 55.94 172 LYS A CA 1
ATOM 1473 C C . LYS A 1 172 ? 52.691 3.211 -86.311 1.00 55.94 172 LYS A C 1
ATOM 1475 O O . LYS A 1 172 ? 53.740 2.945 -85.731 1.00 55.94 172 LYS A O 1
ATOM 1480 N N . LYS A 1 173 ? 52.231 2.514 -87.349 1.00 56.34 173 LYS A N 1
ATOM 1481 C CA . LYS A 1 173 ? 53.073 1.653 -88.178 1.00 56.34 173 LYS A CA 1
ATOM 1482 C C . LYS A 1 173 ? 54.073 2.604 -88.845 1.00 56.34 173 LYS A C 1
ATOM 1484 O O . LYS A 1 173 ? 53.662 3.441 -89.642 1.00 56.34 173 LYS A O 1
ATOM 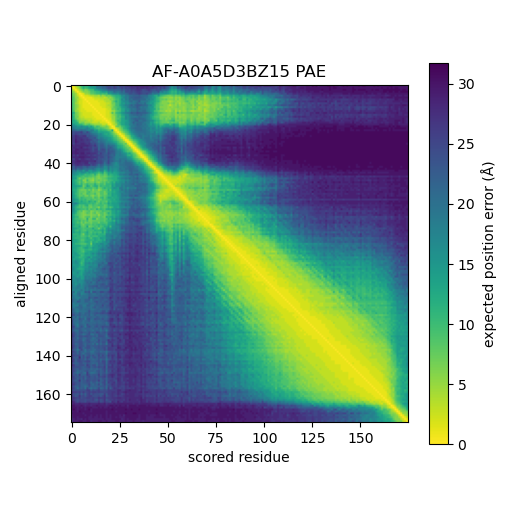1489 N N . LYS A 1 174 ? 55.332 2.588 -88.401 1.00 56.56 174 LYS A N 1
ATOM 1490 C CA . LYS A 1 174 ? 56.420 3.254 -89.123 1.00 56.56 174 LYS A CA 1
ATOM 1491 C C . LYS A 1 174 ? 56.685 2.394 -90.362 1.00 56.56 174 LYS A C 1
ATOM 1493 O O . LYS A 1 174 ? 56.984 1.213 -90.193 1.00 56.56 174 LYS A O 1
ATOM 1498 N N . LEU A 1 175 ? 56.450 2.959 -91.543 1.00 51.34 175 LEU A N 1
ATOM 1499 C CA . LEU A 1 175 ? 57.081 2.527 -92.789 1.00 51.34 175 LEU A CA 1
ATOM 1500 C C . LEU A 1 175 ? 58.383 3.313 -92.924 1.00 51.34 175 LEU A C 1
ATOM 1502 O O . LEU A 1 175 ? 58.362 4.499 -92.512 1.00 51.34 175 LEU A O 1
#

Radius of gyration: 58.43 Å; Cα contacts (8 Å, |Δi|>4): 35; chains: 1; bounding box: 122×26×165 Å

Organism: Cucumis melo var. makuwa (NCBI:txid1194695)